Protein AF-A0A7I8EZ65-F1 (afdb_monomer_lite)

Sequence (137 aa):
MTDTHSVQPHHRARLLFDAGALHYDFGPTHPLNPNRIRALMDLLQCSNLWNPDDPHTALALTAAATEEQLTLIHSPAYVAAVRELSQPLADGVNMQARQQQRSELASRYGFGDSGTPPATGTGMLRTWVSRCISIVN

Radius of gyration: 20.53 Å; chains: 1; bounding box: 36×38×78 Å

Foldseek 3Di:
DDPPPPPDPDPQEADEDDPLLQQAPPDDPAPSHSVVVVVVVVVCVVVVQDDCPDPSHYDDDDWFDDLVRVVVPDPNLLLVLLVLLLDDQDDDDCSVVSVVVNVVSCVVNVEVDPNHDRSDDNRNRVCCNTPVPPPDD

pLDDT: mean 75.78, std 18.84, range [26.53, 97.75]

Secondary structure (DSSP, 8-state):
--------------EE--GGGGG----TT-S--THHHHHHHHHHHHTTS--TT-TTTEEPPPPPPPHHHHTTTS-HHHHHHHHHHHS----STTHHHHHHHHHHHHHHHT-SSTTS----STTTTTTHHHHS-----

Structure (mmCIF, N/CA/C/O backbone):
data_AF-A0A7I8EZ65-F1
#
_entry.id   AF-A0A7I8EZ65-F1
#
loop_
_atom_site.group_PDB
_atom_site.id
_atom_site.type_symbol
_atom_site.label_atom_id
_atom_site.label_alt_id
_atom_site.label_comp_id
_atom_site.label_asym_id
_atom_site.label_entity_id
_atom_site.label_seq_id
_atom_site.pdbx_PDB_ins_code
_atom_site.Cartn_x
_atom_site.Cartn_y
_atom_site.Cartn_z
_atom_site.occupancy
_atom_site.B_iso_or_equiv
_atom_site.auth_seq_id
_atom_site.auth_comp_id
_atom_site.auth_asym_id
_atom_site.auth_atom_id
_atom_site.pdbx_PDB_model_num
ATOM 1 N N . MET A 1 1 ? 17.735 22.946 -47.215 1.00 40.66 1 MET A N 1
ATOM 2 C CA . MET A 1 1 ? 16.613 22.130 -46.709 1.00 40.66 1 MET A CA 1
ATOM 3 C C . MET A 1 1 ? 17.172 21.248 -45.610 1.00 40.66 1 MET A C 1
ATOM 5 O O . MET A 1 1 ? 17.732 20.204 -45.901 1.00 40.66 1 MET A O 1
ATOM 9 N N . THR A 1 2 ? 17.149 21.731 -44.373 1.00 44.50 2 THR A N 1
ATOM 10 C CA . THR A 1 2 ? 17.538 20.955 -43.190 1.00 44.50 2 THR A CA 1
ATOM 11 C C . THR A 1 2 ? 16.357 21.028 -42.243 1.00 44.50 2 THR A C 1
ATOM 13 O O . THR A 1 2 ? 16.172 22.040 -41.569 1.00 44.50 2 THR A O 1
ATOM 16 N N . ASP A 1 3 ? 15.518 19.996 -42.281 1.00 45.81 3 ASP A N 1
ATOM 17 C CA . ASP A 1 3 ? 14.478 19.788 -41.282 1.00 45.81 3 ASP A CA 1
ATOM 18 C C . ASP A 1 3 ? 15.161 19.433 -39.965 1.00 45.81 3 ASP A C 1
ATOM 20 O O . ASP A 1 3 ? 15.599 18.306 -39.730 1.00 45.81 3 ASP A O 1
ATOM 24 N N . THR A 1 4 ? 15.295 20.435 -39.105 1.00 51.34 4 THR A N 1
ATOM 25 C CA . THR A 1 4 ? 15.657 20.244 -37.708 1.00 51.34 4 THR A CA 1
ATOM 26 C C . THR A 1 4 ? 14.429 19.671 -37.014 1.00 51.34 4 THR A C 1
ATOM 28 O O . THR A 1 4 ? 13.574 20.412 -36.531 1.00 51.34 4 THR A O 1
ATOM 31 N N . HIS A 1 5 ? 14.309 18.342 -36.999 1.00 55.47 5 HIS A N 1
ATOM 32 C CA . HIS A 1 5 ? 13.315 17.652 -36.184 1.00 55.47 5 HIS A CA 1
ATOM 33 C C . HIS A 1 5 ? 13.562 18.037 -34.719 1.00 55.47 5 HIS A C 1
ATOM 35 O O . HIS A 1 5 ? 14.502 17.570 -34.077 1.00 55.47 5 HIS A O 1
ATOM 41 N N . SER A 1 6 ? 12.740 18.952 -34.206 1.00 56.78 6 SER A N 1
ATOM 42 C CA . SER A 1 6 ? 12.705 19.308 -32.794 1.00 56.78 6 SER A CA 1
ATOM 43 C C . SER A 1 6 ? 12.310 18.053 -32.020 1.00 56.78 6 SER A C 1
ATOM 45 O O . SER A 1 6 ? 11.162 17.607 -32.080 1.00 56.78 6 SER A O 1
ATOM 47 N N . VAL A 1 7 ? 13.287 17.429 -31.361 1.00 60.31 7 VAL A N 1
ATOM 48 C CA . VAL A 1 7 ? 13.056 16.310 -30.452 1.00 60.31 7 VAL A CA 1
ATOM 49 C C . VAL A 1 7 ? 12.228 16.856 -29.293 1.00 60.31 7 VAL A C 1
ATOM 51 O O . VAL A 1 7 ? 12.738 17.557 -28.421 1.00 60.31 7 VAL A O 1
ATOM 54 N N . GLN A 1 8 ? 10.922 16.597 -29.340 1.00 56.88 8 GLN A N 1
ATOM 55 C CA . GLN A 1 8 ? 9.997 16.914 -28.258 1.00 56.88 8 GLN A CA 1
ATOM 56 C C . GLN A 1 8 ? 10.503 16.256 -26.967 1.00 56.88 8 GLN A C 1
ATOM 58 O O . GLN A 1 8 ? 11.028 15.138 -27.033 1.00 56.88 8 GLN A O 1
ATOM 63 N N . PRO A 1 9 ? 10.370 16.909 -25.799 1.00 52.75 9 PRO A N 1
ATOM 64 C CA . PRO A 1 9 ? 10.851 16.347 -24.549 1.00 52.75 9 PRO A CA 1
ATOM 65 C C . PRO A 1 9 ? 10.199 14.983 -24.326 1.00 52.75 9 PRO A C 1
ATOM 67 O O . PRO A 1 9 ? 8.984 14.870 -24.178 1.00 52.75 9 PRO A O 1
ATOM 70 N N . HIS A 1 10 ? 11.020 13.935 -24.315 1.00 64.31 10 HIS A N 1
ATOM 71 C CA . HIS A 1 10 ? 10.592 12.599 -23.931 1.00 64.31 10 HIS A CA 1
ATOM 72 C C . HIS A 1 10 ? 10.044 12.699 -22.508 1.00 64.31 10 HIS A C 1
ATOM 74 O O . HIS A 1 10 ? 10.790 13.052 -21.589 1.00 64.31 10 HIS A O 1
ATOM 80 N N . HIS A 1 11 ? 8.748 12.452 -22.313 1.00 62.66 11 HIS A N 1
ATOM 81 C CA . HIS A 1 11 ? 8.181 12.418 -20.971 1.00 62.66 11 HIS A CA 1
ATOM 82 C C . HIS A 1 11 ? 8.958 11.387 -20.145 1.00 62.66 11 HIS A C 1
ATOM 84 O O . HIS A 1 11 ? 8.963 10.198 -20.458 1.00 62.66 11 HIS A O 1
ATOM 90 N N . ARG A 1 12 ? 9.670 11.860 -19.117 1.00 79.75 12 ARG A N 1
ATOM 91 C CA . ARG A 1 12 ? 10.443 11.005 -18.214 1.00 79.75 12 ARG A CA 1
ATOM 92 C C . ARG A 1 12 ? 9.521 10.507 -17.111 1.00 79.75 12 ARG A C 1
ATOM 94 O O . ARG A 1 12 ? 9.140 11.279 -16.234 1.00 79.75 12 ARG A O 1
ATOM 101 N N . ALA A 1 13 ? 9.169 9.228 -17.168 1.00 88.38 13 ALA A N 1
ATOM 102 C CA . ALA A 1 13 ? 8.476 8.538 -16.090 1.00 88.38 13 ALA A CA 1
ATOM 103 C C . ALA A 1 13 ? 9.499 7.871 -15.163 1.00 88.38 13 ALA A C 1
ATOM 105 O O . ALA A 1 13 ? 10.473 7.286 -15.629 1.00 88.38 13 ALA A O 1
ATOM 106 N N . ARG A 1 14 ? 9.269 7.962 -13.852 1.00 92.12 14 ARG A N 1
ATOM 107 C CA . ARG A 1 14 ? 10.030 7.238 -12.828 1.00 92.12 14 ARG A CA 1
ATOM 108 C C . ARG A 1 14 ? 9.067 6.599 -11.845 1.00 92.12 14 ARG A C 1
ATOM 110 O O . ARG A 1 14 ? 8.010 7.166 -11.571 1.00 92.12 14 ARG A O 1
ATOM 117 N N . LEU A 1 15 ? 9.445 5.447 -11.310 1.00 92.56 15 LEU A N 1
ATOM 118 C CA . LEU A 1 15 ? 8.616 4.666 -10.405 1.00 92.56 15 LEU A CA 1
ATOM 119 C C . LEU A 1 15 ? 9.163 4.716 -8.977 1.00 92.56 15 LEU A C 1
ATOM 121 O O . LEU A 1 15 ? 10.312 4.355 -8.731 1.00 92.56 15 LEU A O 1
ATOM 125 N N . LEU A 1 16 ? 8.311 5.124 -8.037 1.00 90.88 16 LEU A N 1
ATOM 126 C CA . LEU A 1 16 ? 8.515 4.894 -6.610 1.00 90.88 16 LEU A CA 1
ATOM 127 C C . LEU A 1 16 ? 7.931 3.520 -6.273 1.00 90.88 16 LEU A C 1
ATOM 129 O O . LEU A 1 16 ? 6.717 3.333 -6.350 1.00 90.88 16 LEU A O 1
ATOM 133 N N . PHE A 1 17 ? 8.782 2.559 -5.922 1.00 89.31 17 PHE A N 1
ATOM 134 C CA . PHE A 1 17 ? 8.336 1.217 -5.568 1.00 89.31 17 PHE A CA 1
ATOM 135 C C . PHE A 1 17 ? 9.009 0.717 -4.298 1.00 89.31 17 PHE A C 1
ATOM 137 O O . PHE A 1 17 ? 10.229 0.742 -4.163 1.00 89.31 17 PHE A O 1
ATOM 144 N N . ASP A 1 18 ? 8.182 0.214 -3.387 1.00 85.44 18 ASP A N 1
ATOM 145 C CA . ASP A 1 18 ? 8.603 -0.408 -2.147 1.00 85.44 18 ASP A CA 1
ATOM 146 C C . ASP A 1 18 ? 8.260 -1.903 -2.165 1.00 85.44 18 ASP A C 1
ATOM 148 O O . ASP A 1 18 ? 7.087 -2.285 -2.198 1.00 85.44 18 ASP A O 1
ATOM 152 N N . ALA A 1 19 ? 9.280 -2.763 -2.077 1.00 87.50 19 ALA A N 1
ATOM 153 C CA . ALA A 1 19 ? 9.110 -4.216 -2.030 1.00 87.50 19 ALA A CA 1
ATOM 154 C C . ALA A 1 19 ? 8.276 -4.695 -0.821 1.00 87.50 19 ALA A C 1
ATOM 156 O O . ALA A 1 19 ? 7.710 -5.791 -0.845 1.00 87.50 19 ALA A O 1
ATOM 157 N N . GLY A 1 20 ? 8.129 -3.872 0.222 1.00 82.88 20 GLY A N 1
ATOM 158 C CA . GLY A 1 20 ? 7.209 -4.106 1.334 1.00 82.88 20 GLY A CA 1
ATOM 159 C C . GLY A 1 20 ? 5.756 -4.290 0.884 1.00 82.88 20 GLY A C 1
ATOM 160 O O . GLY A 1 20 ? 5.037 -5.081 1.490 1.00 82.88 20 GLY A O 1
ATOM 161 N N . ALA A 1 21 ? 5.343 -3.663 -0.225 1.00 81.00 21 ALA A N 1
ATOM 162 C CA . ALA A 1 21 ? 3.998 -3.817 -0.782 1.00 81.00 21 ALA A CA 1
ATOM 163 C C . ALA A 1 21 ? 3.678 -5.260 -1.220 1.00 81.00 21 ALA A C 1
ATOM 165 O O . ALA A 1 21 ? 2.512 -5.647 -1.268 1.00 81.00 21 ALA A O 1
ATOM 166 N N . LEU A 1 22 ? 4.698 -6.080 -1.498 1.00 85.69 22 LEU A N 1
ATOM 167 C CA . LEU A 1 22 ? 4.525 -7.488 -1.869 1.00 85.69 22 LEU A CA 1
ATOM 168 C C . LEU A 1 22 ? 4.158 -8.389 -0.679 1.00 85.69 22 LEU A C 1
ATOM 170 O O . LEU A 1 22 ? 3.784 -9.540 -0.888 1.00 85.69 22 LEU A O 1
ATOM 174 N N . HIS A 1 23 ? 4.258 -7.874 0.549 1.00 82.88 23 HIS A N 1
ATOM 175 C CA . HIS A 1 23 ? 4.016 -8.618 1.786 1.00 82.88 23 HIS A CA 1
ATOM 176 C C . HIS A 1 23 ? 2.637 -8.340 2.402 1.00 82.88 23 HIS A C 1
ATOM 178 O O . HIS A 1 23 ? 2.343 -8.848 3.485 1.00 82.88 23 HIS A O 1
ATOM 184 N N . TYR A 1 24 ? 1.795 -7.526 1.754 1.00 75.94 24 TYR A N 1
ATOM 185 C CA . TYR A 1 24 ? 0.437 -7.287 2.236 1.00 75.94 24 TYR A CA 1
ATOM 186 C C . TYR A 1 24 ? -0.407 -8.558 2.143 1.00 75.94 24 TYR A C 1
ATOM 188 O O . TYR A 1 24 ? -0.601 -9.101 1.064 1.00 75.94 24 TYR A O 1
ATOM 196 N N . ASP A 1 25 ? -0.965 -9.006 3.260 1.00 77.38 25 ASP A N 1
ATOM 197 C CA . ASP A 1 25 ? -1.900 -10.127 3.269 1.00 77.38 25 ASP A CA 1
ATOM 198 C C . ASP A 1 25 ? -3.312 -9.618 3.564 1.00 77.38 25 ASP A C 1
ATOM 200 O O . ASP A 1 25 ? -3.601 -9.178 4.675 1.00 77.38 25 ASP A O 1
ATOM 204 N N . PHE A 1 26 ? -4.171 -9.646 2.544 1.00 76.62 26 PHE A N 1
ATOM 205 C CA . PHE A 1 26 ? -5.596 -9.320 2.660 1.00 76.62 26 PHE A CA 1
ATOM 206 C C . PHE A 1 26 ? -6.472 -10.578 2.781 1.00 76.62 26 PHE A C 1
ATOM 208 O O . PHE A 1 26 ? -7.699 -10.483 2.791 1.00 76.62 26 PHE A O 1
ATOM 215 N N . GLY A 1 27 ? -5.859 -11.760 2.850 1.00 78.75 27 GLY A N 1
ATOM 216 C CA . GLY A 1 27 ? -6.528 -13.048 2.818 1.00 78.75 27 GLY A CA 1
ATOM 217 C C . GLY A 1 27 ? -6.542 -13.693 1.423 1.00 78.75 27 GLY A C 1
ATOM 218 O O . GLY A 1 27 ? -6.419 -13.018 0.394 1.00 78.75 27 GLY A O 1
ATOM 219 N N . PRO A 1 28 ? -6.724 -15.024 1.366 1.00 79.81 28 PRO A N 1
ATOM 220 C CA . PRO A 1 28 ? -6.494 -15.834 0.165 1.00 79.81 28 PRO A CA 1
ATOM 221 C C . PRO A 1 28 ? -7.454 -15.533 -0.992 1.00 79.81 28 PRO A C 1
ATOM 223 O O . PRO A 1 28 ? -7.113 -15.759 -2.151 1.00 79.81 28 PRO A O 1
ATOM 226 N N . THR A 1 29 ? -8.651 -15.027 -0.694 1.00 82.44 29 THR A N 1
ATOM 227 C CA . THR A 1 29 ? -9.707 -14.751 -1.680 1.00 82.44 29 THR A CA 1
ATOM 228 C C . THR A 1 29 ? -9.888 -13.261 -1.963 1.00 82.44 29 THR A C 1
ATOM 230 O O . THR A 1 29 ? -10.798 -12.889 -2.702 1.00 82.44 29 THR A O 1
ATOM 233 N N . HIS A 1 30 ? -9.057 -12.391 -1.379 1.00 81.88 30 HIS A N 1
ATOM 234 C CA . HIS A 1 30 ? -9.227 -10.952 -1.530 1.00 81.88 30 HIS A CA 1
ATOM 235 C C . HIS A 1 30 ? -8.742 -10.475 -2.914 1.00 81.88 30 HIS A C 1
ATOM 237 O O . HIS A 1 30 ? -7.635 -10.824 -3.336 1.00 81.88 30 HIS A O 1
ATOM 243 N N . PRO A 1 31 ? -9.512 -9.636 -3.637 1.00 84.06 31 PRO A N 1
ATOM 244 C CA . PRO A 1 31 ? -9.160 -9.212 -4.998 1.00 84.06 31 PRO A CA 1
ATOM 245 C C . PRO A 1 31 ? -7.866 -8.380 -5.074 1.00 84.06 31 PRO A C 1
ATOM 247 O O . PRO A 1 31 ? -7.197 -8.360 -6.115 1.00 84.06 31 PRO A O 1
ATOM 250 N N . LEU A 1 32 ? -7.477 -7.720 -3.976 1.00 82.38 32 LEU A N 1
ATOM 251 C CA . LEU A 1 32 ? -6.218 -6.968 -3.848 1.00 82.38 32 LEU A CA 1
ATOM 252 C C . LEU A 1 32 ? -5.013 -7.867 -3.512 1.00 82.38 32 LEU A C 1
ATOM 254 O O . LEU A 1 32 ? -4.224 -7.560 -2.627 1.00 82.38 32 LEU A O 1
ATOM 258 N N . ASN A 1 33 ? -4.864 -8.987 -4.217 1.00 84.88 33 ASN A N 1
ATOM 259 C CA . ASN A 1 33 ? -3.739 -9.902 -4.027 1.00 84.88 33 ASN A CA 1
ATOM 260 C C . ASN A 1 33 ? -2.408 -9.267 -4.513 1.00 84.88 33 ASN A C 1
ATOM 262 O O . ASN A 1 33 ? -2.345 -8.866 -5.682 1.00 84.88 33 ASN A O 1
ATOM 266 N N . PRO A 1 34 ? -1.330 -9.217 -3.697 1.00 86.56 34 PRO A N 1
ATOM 267 C CA . PRO A 1 34 ? -0.043 -8.611 -4.074 1.00 86.56 34 PRO A CA 1
ATOM 268 C C . PRO A 1 34 ? 0.654 -9.246 -5.276 1.00 86.56 34 PRO A C 1
ATOM 270 O O . PRO A 1 34 ? 1.518 -8.612 -5.883 1.00 86.56 34 PRO A O 1
ATOM 273 N N . ASN A 1 35 ? 0.273 -10.465 -5.669 1.00 90.12 35 ASN A N 1
ATOM 274 C CA . ASN A 1 35 ? 0.795 -11.108 -6.875 1.00 90.12 35 ASN A CA 1
ATOM 275 C C . ASN A 1 35 ? 0.576 -10.248 -8.129 1.00 90.12 35 ASN A C 1
ATOM 277 O O . ASN A 1 35 ? 1.388 -10.308 -9.048 1.00 90.12 35 ASN A O 1
ATOM 281 N N . ARG A 1 36 ? -0.453 -9.383 -8.151 1.00 90.38 36 ARG A N 1
ATOM 282 C CA . ARG A 1 36 ? -0.633 -8.409 -9.243 1.00 90.38 36 ARG A CA 1
ATOM 283 C C . ARG A 1 36 ? 0.516 -7.402 -9.328 1.00 90.38 36 ARG A C 1
ATOM 285 O O . ARG A 1 36 ? 0.917 -7.030 -10.423 1.00 90.38 36 ARG A O 1
ATOM 292 N N . ILE A 1 37 ? 1.036 -6.961 -8.180 1.00 91.94 37 ILE A N 1
ATOM 293 C CA . ILE A 1 37 ? 2.130 -5.988 -8.104 1.00 91.94 37 ILE A CA 1
ATOM 294 C C . ILE A 1 37 ? 3.432 -6.679 -8.497 1.00 91.94 37 ILE A C 1
ATOM 296 O O . ILE A 1 37 ? 4.192 -6.122 -9.278 1.00 91.94 37 ILE A O 1
ATOM 300 N N . ARG A 1 38 ? 3.649 -7.918 -8.033 1.00 93.69 38 ARG A N 1
ATOM 301 C CA . ARG A 1 38 ? 4.778 -8.754 -8.469 1.00 93.69 38 ARG A CA 1
ATOM 302 C C . ARG A 1 38 ? 4.823 -8.866 -9.993 1.00 93.69 38 ARG A C 1
ATOM 304 O O . ARG A 1 38 ? 5.807 -8.463 -10.593 1.00 93.69 38 ARG A O 1
ATOM 311 N N . ALA A 1 39 ? 3.726 -9.316 -10.603 1.00 95.69 39 ALA A N 1
ATOM 312 C CA . ALA A 1 39 ? 3.644 -9.493 -12.049 1.00 95.69 39 ALA A CA 1
ATOM 313 C C . ALA A 1 39 ? 3.876 -8.182 -12.821 1.00 95.69 39 ALA A C 1
ATOM 315 O O . ALA A 1 39 ? 4.513 -8.195 -13.871 1.00 95.69 39 ALA A O 1
ATOM 316 N N . LEU A 1 40 ? 3.390 -7.048 -12.299 1.00 95.69 40 LEU A N 1
ATOM 317 C CA . LEU A 1 40 ? 3.665 -5.729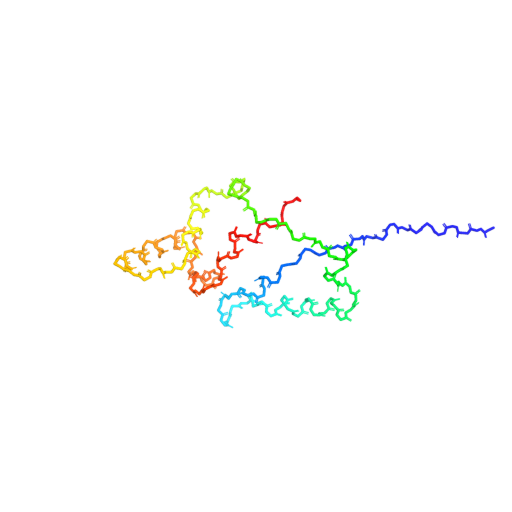 -12.872 1.00 95.69 40 LEU A CA 1
ATOM 318 C C . LEU A 1 40 ? 5.164 -5.399 -12.839 1.00 95.69 40 LEU A C 1
ATOM 320 O O . LEU A 1 40 ? 5.709 -4.982 -13.857 1.00 95.69 40 LEU A O 1
ATOM 324 N N . MET A 1 41 ? 5.825 -5.578 -11.694 1.00 95.94 41 MET A N 1
ATOM 325 C CA . MET A 1 41 ? 7.253 -5.271 -11.559 1.00 95.94 41 MET A CA 1
ATOM 32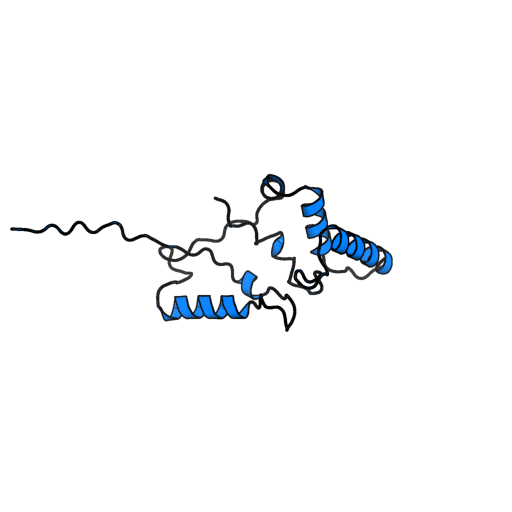6 C C . MET A 1 41 ? 8.103 -6.190 -12.439 1.00 95.94 41 MET A C 1
ATOM 328 O O . MET A 1 41 ? 8.963 -5.692 -13.164 1.00 95.94 41 MET A O 1
ATOM 332 N N . ASP A 1 42 ? 7.793 -7.489 -12.466 1.00 96.19 42 ASP A N 1
ATOM 333 C CA . ASP A 1 42 ? 8.464 -8.465 -13.330 1.00 96.19 42 ASP A CA 1
ATOM 334 C C . ASP A 1 42 ? 8.332 -8.064 -14.811 1.00 96.19 42 ASP A C 1
ATOM 336 O O . ASP A 1 42 ? 9.319 -8.026 -15.544 1.00 96.19 42 ASP A O 1
ATOM 340 N N . LEU A 1 43 ? 7.126 -7.679 -15.252 1.00 97.75 43 LEU A N 1
ATOM 341 C CA . LEU A 1 43 ? 6.884 -7.219 -16.621 1.00 97.75 43 LEU A CA 1
ATOM 342 C C . LEU A 1 43 ? 7.708 -5.970 -16.968 1.00 97.75 43 LEU A C 1
ATOM 344 O O . LEU A 1 43 ? 8.285 -5.902 -18.056 1.00 97.75 43 LEU A O 1
ATOM 348 N N . LEU A 1 44 ? 7.766 -4.985 -16.067 1.00 96.38 44 LEU A N 1
ATOM 349 C CA . LEU A 1 44 ? 8.528 -3.752 -16.283 1.00 96.38 44 LEU A CA 1
ATOM 350 C C . LEU A 1 44 ? 10.034 -4.026 -16.390 1.00 96.38 44 LEU A C 1
ATOM 352 O O . LEU A 1 44 ? 10.688 -3.451 -17.263 1.00 96.38 44 LEU A O 1
ATOM 356 N N . GLN A 1 45 ? 10.566 -4.928 -15.561 1.00 95.25 45 GLN A N 1
ATOM 357 C CA . GLN A 1 45 ? 11.969 -5.348 -15.619 1.00 95.25 45 GLN A CA 1
ATOM 358 C C . GLN A 1 45 ? 12.272 -6.107 -16.912 1.00 95.25 45 GLN A C 1
ATOM 360 O O . GLN A 1 45 ? 13.197 -5.740 -17.633 1.00 95.25 45 GLN A O 1
ATOM 365 N N . CYS A 1 46 ? 11.465 -7.114 -17.264 1.00 97.25 46 CYS A N 1
ATOM 366 C CA . CYS A 1 46 ? 11.648 -7.889 -18.495 1.00 97.25 46 CYS A CA 1
ATOM 367 C C . CYS A 1 46 ? 11.521 -7.039 -19.768 1.00 97.25 46 CYS A C 1
ATOM 369 O O . CYS A 1 46 ? 12.105 -7.377 -20.795 1.00 97.25 46 CYS A O 1
ATOM 371 N N . SER A 1 47 ? 10.774 -5.936 -19.702 1.00 96.88 47 SER A N 1
ATOM 372 C CA . SER A 1 47 ? 10.612 -4.993 -20.813 1.00 96.88 47 SER A CA 1
ATOM 373 C C . SER A 1 47 ? 11.694 -3.906 -20.852 1.00 96.88 47 SER A C 1
ATOM 375 O O . SER A 1 47 ? 11.624 -3.026 -21.706 1.00 96.88 47 SER A O 1
ATOM 377 N N . ASN A 1 48 ? 12.674 -3.931 -19.938 1.00 93.38 48 ASN A N 1
ATOM 378 C CA . ASN A 1 48 ? 13.688 -2.883 -19.755 1.00 93.38 48 ASN A CA 1
ATOM 379 C C . ASN A 1 48 ? 13.094 -1.477 -19.534 1.00 93.38 48 ASN A C 1
ATOM 381 O O . ASN A 1 48 ? 13.700 -0.473 -19.904 1.00 93.38 48 ASN A O 1
ATOM 385 N N . LEU A 1 49 ? 11.898 -1.397 -18.944 1.00 93.31 49 LEU A N 1
ATOM 386 C CA . LEU A 1 49 ? 11.217 -0.134 -18.634 1.00 93.31 49 LEU A CA 1
ATOM 387 C C . LEU A 1 49 ? 11.493 0.346 -17.207 1.00 93.31 49 LEU A C 1
ATOM 389 O O . LEU A 1 49 ? 11.232 1.505 -16.888 1.00 93.31 49 LEU A O 1
ATOM 393 N N . TRP A 1 50 ? 11.999 -0.536 -16.347 1.00 94.44 50 TRP A N 1
ATOM 394 C CA . TRP A 1 50 ? 12.334 -0.212 -14.968 1.00 94.44 50 TRP A CA 1
ATOM 395 C C . TRP A 1 50 ? 13.529 -1.025 -14.477 1.00 94.44 50 TRP A C 1
ATOM 397 O O . TRP A 1 50 ? 13.596 -2.237 -14.683 1.00 94.44 50 TRP A O 1
ATOM 407 N N . ASN A 1 51 ? 14.444 -0.351 -13.785 1.00 92.62 51 ASN A N 1
ATOM 408 C CA . ASN A 1 51 ? 15.542 -0.960 -13.052 1.00 92.62 51 ASN A CA 1
ATOM 409 C C . ASN A 1 51 ? 15.691 -0.229 -11.703 1.00 92.62 51 ASN A C 1
ATOM 411 O O . ASN A 1 51 ? 15.836 0.995 -11.709 1.00 92.62 51 ASN A O 1
ATOM 415 N N . PRO A 1 52 ? 15.659 -0.934 -10.555 1.00 90.31 52 PRO A N 1
ATOM 416 C CA . PRO A 1 52 ? 15.794 -0.302 -9.240 1.00 90.31 52 PRO A CA 1
ATOM 417 C C . PRO A 1 52 ? 17.117 0.454 -9.051 1.00 90.31 52 PRO A C 1
ATOM 419 O O . PRO A 1 52 ? 17.149 1.419 -8.290 1.00 90.31 52 PRO A O 1
ATOM 422 N N . ASP A 1 53 ? 18.177 0.054 -9.757 1.00 91.75 53 ASP A N 1
ATOM 423 C CA . ASP A 1 53 ? 19.503 0.673 -9.673 1.00 91.75 53 ASP A CA 1
ATOM 424 C C . ASP A 1 53 ? 19.689 1.831 -10.676 1.00 91.75 53 ASP A C 1
ATOM 426 O O . ASP A 1 53 ? 20.737 2.478 -10.693 1.00 91.75 53 ASP A O 1
ATOM 430 N N . ASP A 1 54 ? 18.682 2.115 -11.515 1.00 92.38 54 ASP A N 1
ATOM 431 C CA . ASP A 1 54 ? 18.724 3.191 -12.507 1.00 92.38 54 ASP A CA 1
ATOM 432 C C . ASP A 1 54 ? 17.894 4.417 -12.062 1.00 92.38 54 ASP A C 1
ATOM 434 O O . ASP A 1 54 ? 16.657 4.391 -12.114 1.00 92.38 54 ASP A O 1
ATOM 438 N N . PRO A 1 55 ? 18.533 5.551 -11.711 1.00 90.69 55 PRO A N 1
ATOM 439 C CA . PRO A 1 55 ? 17.833 6.769 -11.291 1.00 90.69 55 PRO A CA 1
ATOM 440 C C . PRO A 1 55 ? 17.007 7.433 -12.410 1.00 90.69 55 PRO A C 1
ATOM 442 O O . PRO A 1 55 ? 16.231 8.359 -12.142 1.00 90.69 55 PRO A O 1
ATOM 445 N N . HIS A 1 56 ? 17.163 7.002 -13.667 1.00 90.69 56 HIS A N 1
ATOM 446 C CA . HIS A 1 56 ? 16.327 7.456 -14.776 1.00 90.69 56 HIS A CA 1
ATOM 447 C C . HIS A 1 56 ? 14.959 6.779 -14.819 1.00 90.69 56 HIS A C 1
ATOM 449 O O . HIS A 1 56 ? 14.044 7.361 -15.403 1.00 90.69 56 HIS A O 1
ATOM 455 N N . THR A 1 57 ? 14.799 5.613 -14.184 1.00 92.38 57 THR A N 1
ATOM 456 C CA . THR A 1 57 ? 13.538 4.855 -14.164 1.00 92.38 57 THR A CA 1
ATOM 457 C C . THR A 1 57 ? 12.991 4.623 -12.752 1.00 92.38 57 THR A C 1
ATOM 459 O O . THR A 1 57 ? 11.783 4.438 -12.600 1.00 92.38 57 THR A O 1
ATOM 462 N N . ALA A 1 58 ? 13.817 4.725 -11.706 1.00 92.25 58 ALA A N 1
ATOM 463 C CA . ALA A 1 58 ? 13.419 4.559 -10.308 1.00 92.25 58 ALA A CA 1
ATOM 464 C C . ALA A 1 58 ? 13.525 5.858 -9.485 1.00 92.25 58 ALA A C 1
ATOM 466 O O . ALA A 1 58 ? 14.378 6.716 -9.721 1.00 92.25 58 ALA A O 1
ATOM 467 N N . LEU A 1 59 ? 12.642 6.000 -8.493 1.00 91.50 59 LEU A N 1
ATOM 468 C CA . LEU A 1 59 ? 12.741 6.996 -7.424 1.00 91.50 59 LEU A CA 1
ATOM 469 C C . LEU A 1 59 ? 13.214 6.326 -6.136 1.00 91.50 59 LEU A C 1
ATOM 471 O O . LEU A 1 59 ? 12.749 5.241 -5.786 1.00 91.50 59 LEU A O 1
ATOM 475 N N . ALA A 1 60 ? 14.100 7.006 -5.409 1.00 87.94 60 ALA A N 1
ATOM 476 C CA . ALA A 1 60 ? 14.502 6.576 -4.078 1.00 87.94 60 ALA A CA 1
ATOM 477 C C . ALA A 1 60 ? 13.307 6.629 -3.115 1.00 87.94 60 ALA A C 1
ATOM 479 O O . ALA A 1 60 ? 12.510 7.569 -3.150 1.00 87.94 60 ALA A O 1
ATOM 480 N N . LEU A 1 61 ? 13.210 5.629 -2.237 1.00 82.62 61 LEU A N 1
ATOM 481 C CA . LEU A 1 61 ? 12.201 5.609 -1.184 1.00 82.62 61 LEU A CA 1
ATOM 482 C C . LEU A 1 61 ? 12.419 6.772 -0.214 1.00 82.62 61 LEU A C 1
ATOM 484 O O . LEU A 1 61 ? 13.534 7.008 0.255 1.00 82.62 61 LEU A O 1
ATOM 488 N N . THR A 1 62 ? 11.338 7.474 0.105 1.00 76.50 62 THR A N 1
ATOM 489 C CA . THR A 1 62 ? 11.312 8.484 1.161 1.00 76.50 62 THR A CA 1
ATOM 490 C C . THR A 1 62 ? 10.955 7.846 2.501 1.00 76.50 62 THR A C 1
ATOM 492 O O . THR A 1 62 ? 10.555 6.680 2.584 1.00 76.50 62 THR A O 1
ATOM 495 N N . ALA A 1 63 ? 11.141 8.607 3.580 1.00 75.75 63 ALA A N 1
ATOM 496 C CA . ALA A 1 63 ? 10.672 8.186 4.889 1.00 75.75 63 ALA A CA 1
ATOM 497 C C . ALA A 1 63 ? 9.149 7.971 4.882 1.00 75.75 63 ALA A C 1
ATOM 499 O O . ALA A 1 63 ? 8.415 8.553 4.082 1.00 75.75 63 ALA A O 1
ATOM 500 N N . ALA A 1 64 ? 8.695 7.143 5.820 1.00 75.25 64 ALA A N 1
ATOM 501 C CA . ALA A 1 64 ? 7.290 7.045 6.181 1.00 75.25 64 ALA A CA 1
ATOM 502 C C . ALA A 1 64 ? 6.689 8.432 6.426 1.00 75.25 64 ALA A C 1
ATOM 504 O O . ALA A 1 64 ? 7.369 9.287 7.001 1.00 75.25 64 ALA A O 1
ATOM 505 N N . ALA A 1 65 ? 5.420 8.636 6.068 1.00 78.88 65 ALA A N 1
ATOM 506 C CA . ALA A 1 65 ? 4.767 9.876 6.456 1.00 78.88 65 ALA A CA 1
ATOM 507 C C . ALA A 1 65 ? 4.644 9.991 7.971 1.00 78.88 65 ALA A C 1
ATOM 509 O O . ALA A 1 65 ? 4.418 9.005 8.680 1.00 78.88 65 ALA A O 1
ATOM 510 N N . THR A 1 66 ? 4.760 11.220 8.452 1.00 83.12 66 THR A N 1
ATOM 511 C CA . THR A 1 66 ? 4.582 11.541 9.860 1.00 83.12 66 THR A CA 1
ATOM 512 C C . THR A 1 66 ? 3.101 11.620 10.229 1.00 83.12 66 THR A C 1
ATOM 514 O O . THR A 1 66 ? 2.215 11.693 9.370 1.00 83.12 66 THR A O 1
ATOM 517 N N . GLU A 1 67 ? 2.811 11.618 11.530 1.00 82.06 67 GLU A N 1
ATOM 518 C CA . GLU A 1 67 ? 1.443 11.783 12.030 1.00 82.06 67 GLU A CA 1
ATOM 519 C C . GLU A 1 67 ? 0.872 13.159 11.646 1.00 82.06 67 GLU A C 1
ATOM 521 O O . GLU A 1 67 ? -0.299 13.274 11.286 1.00 82.06 67 GLU A O 1
ATOM 526 N N . GLU A 1 68 ? 1.715 14.191 11.617 1.00 87.25 68 GLU A N 1
ATOM 527 C CA . GLU A 1 68 ? 1.348 15.537 11.172 1.00 87.25 68 GLU A CA 1
ATOM 528 C C . GLU A 1 68 ? 0.934 15.536 9.696 1.00 87.25 68 GLU A C 1
ATOM 530 O O . GLU A 1 68 ? -0.078 16.132 9.338 1.00 87.25 68 GLU A O 1
ATOM 535 N N . GLN A 1 69 ? 1.665 14.820 8.835 1.00 86.75 69 GLN A N 1
ATOM 536 C CA . GLN A 1 69 ? 1.316 14.694 7.415 1.00 86.75 69 GLN A CA 1
ATOM 537 C C . GLN A 1 69 ? 0.015 13.908 7.217 1.00 86.75 69 GLN A C 1
ATOM 539 O O . GLN A 1 69 ? -0.831 14.289 6.410 1.00 86.75 69 GLN A O 1
ATOM 544 N N . LEU A 1 70 ? -0.169 12.833 7.983 1.00 84.38 70 LEU A N 1
ATOM 545 C CA . LEU A 1 70 ? -1.388 12.028 7.974 1.00 84.38 70 LEU A CA 1
ATOM 546 C C . LEU A 1 70 ? -2.629 12.826 8.384 1.00 84.38 70 LEU A C 1
ATOM 548 O O . LEU A 1 70 ? -3.705 12.677 7.797 1.00 84.38 70 LEU A O 1
ATOM 552 N N . THR A 1 71 ? -2.475 13.685 9.387 1.00 89.81 71 THR A N 1
ATOM 553 C CA . THR A 1 71 ? -3.575 14.461 9.968 1.00 89.81 71 THR A CA 1
ATOM 554 C C . THR A 1 71 ? -3.968 15.694 9.156 1.00 89.81 71 THR A C 1
ATOM 556 O O . THR A 1 71 ? -4.972 16.328 9.471 1.00 89.81 71 THR A O 1
ATOM 559 N N . LEU A 1 72 ? -3.266 15.987 8.053 1.00 91.19 72 LEU A N 1
ATOM 560 C CA . LEU A 1 72 ? -3.713 16.981 7.069 1.00 91.19 72 LEU A CA 1
ATOM 561 C C . LEU A 1 72 ? -5.057 16.605 6.429 1.00 91.19 72 LEU A C 1
ATOM 563 O O . LEU A 1 72 ? -5.826 17.488 6.058 1.00 91.19 72 LEU A O 1
ATOM 567 N N . ILE A 1 73 ? -5.331 15.305 6.293 1.00 91.88 73 ILE A N 1
ATOM 568 C CA . ILE A 1 73 ? -6.545 14.778 5.651 1.00 91.88 73 ILE A CA 1
ATOM 569 C C . ILE A 1 73 ? -7.358 13.913 6.616 1.00 91.88 73 ILE A C 1
ATOM 571 O O . ILE A 1 73 ? -8.590 13.929 6.587 1.00 91.88 73 ILE A O 1
ATOM 575 N N . HIS A 1 74 ? -6.692 13.143 7.476 1.00 87.94 74 HIS A N 1
ATOM 576 C CA . HIS A 1 74 ? -7.356 12.207 8.376 1.00 87.94 74 HIS A CA 1
ATOM 577 C C . HIS A 1 74 ? -7.581 12.798 9.768 1.00 87.94 74 HIS A C 1
ATOM 579 O O . HIS A 1 74 ? -6.749 13.525 10.302 1.00 87.94 74 HIS A O 1
ATOM 585 N N . SER A 1 75 ? -8.686 12.420 10.416 1.00 94.38 75 SER A N 1
ATOM 586 C CA . SER A 1 75 ? -8.883 12.788 11.822 1.00 94.38 75 SER A CA 1
ATOM 587 C C . SER A 1 75 ? -7.833 12.109 12.720 1.00 94.38 75 SER A C 1
ATOM 589 O O . SER A 1 75 ? -7.532 10.929 12.501 1.00 94.38 75 SER A O 1
ATOM 591 N N . PRO A 1 76 ? -7.340 12.778 13.781 1.00 93.44 76 PRO A N 1
ATOM 592 C CA . PRO A 1 76 ? -6.413 12.161 14.733 1.00 93.44 76 PRO A CA 1
ATOM 593 C C . PRO A 1 76 ? -6.957 10.861 15.342 1.00 93.44 76 PRO A C 1
ATOM 595 O O . PRO A 1 76 ? -6.227 9.889 15.510 1.00 93.44 76 PRO A O 1
ATOM 598 N N . ALA A 1 77 ? -8.269 10.803 15.600 1.00 93.56 77 ALA A N 1
ATOM 599 C CA . ALA A 1 77 ? -8.926 9.613 16.135 1.00 93.56 77 ALA A CA 1
ATOM 600 C C . ALA A 1 77 ? -8.874 8.417 15.165 1.00 93.56 77 ALA A C 1
ATOM 602 O O . ALA A 1 77 ? -8.650 7.290 15.598 1.00 93.56 77 ALA A O 1
ATOM 603 N N . TYR A 1 78 ? -9.031 8.655 13.857 1.00 89.25 78 TYR A N 1
ATOM 604 C CA . TYR A 1 78 ? -8.873 7.608 12.844 1.00 89.25 78 TYR A CA 1
ATOM 605 C C . TYR A 1 78 ? -7.422 7.121 12.767 1.00 89.25 78 TYR A C 1
ATOM 607 O O . TYR A 1 78 ? -7.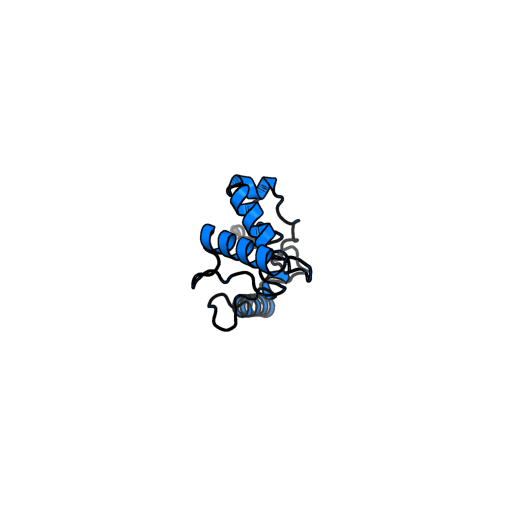184 5.917 12.778 1.00 89.25 78 TYR A O 1
ATOM 615 N N . VAL A 1 79 ? -6.447 8.038 12.762 1.00 87.75 79 VAL A N 1
ATOM 616 C CA . VAL A 1 79 ? -5.019 7.674 12.746 1.00 87.75 79 VAL A CA 1
ATOM 617 C C . VAL A 1 79 ? -4.655 6.829 13.972 1.00 87.75 79 VAL A C 1
ATOM 619 O O . VAL A 1 79 ? -4.015 5.785 13.835 1.00 87.75 79 VAL A O 1
ATOM 622 N N . ALA A 1 80 ? -5.129 7.215 15.159 1.00 89.31 80 ALA A N 1
ATOM 623 C CA . ALA A 1 80 ? -4.948 6.442 16.385 1.00 89.31 80 ALA A CA 1
ATOM 624 C C . ALA A 1 80 ? -5.606 5.052 16.309 1.00 89.31 80 ALA A C 1
ATOM 626 O O . ALA A 1 80 ? -4.998 4.063 16.718 1.00 89.31 80 ALA A O 1
ATOM 627 N N . ALA A 1 81 ? -6.816 4.957 15.748 1.00 88.25 81 ALA A N 1
ATOM 628 C CA . ALA A 1 81 ? -7.513 3.685 15.579 1.00 88.25 81 ALA A CA 1
ATOM 629 C C . ALA A 1 81 ? -6.760 2.734 14.645 1.00 88.25 81 ALA A C 1
ATOM 631 O O . ALA A 1 81 ? -6.548 1.575 14.999 1.00 88.25 81 ALA A O 1
ATOM 632 N N . VAL A 1 82 ? -6.296 3.228 13.493 1.00 84.94 82 VAL A N 1
ATOM 633 C CA . VAL A 1 82 ? -5.456 2.446 12.580 1.00 84.94 82 VAL A CA 1
ATOM 634 C C . VAL A 1 82 ? -4.214 1.955 13.314 1.00 84.94 82 VAL A C 1
ATOM 636 O O . VAL A 1 82 ? -3.935 0.763 13.272 1.00 84.94 82 VAL A O 1
ATOM 639 N N . ARG A 1 83 ? -3.501 2.832 14.036 1.00 83.25 83 ARG A N 1
ATOM 640 C CA . ARG A 1 83 ? -2.300 2.453 14.797 1.00 83.25 83 ARG A CA 1
ATOM 641 C C . ARG A 1 83 ? -2.574 1.357 15.821 1.00 83.25 83 ARG A C 1
ATOM 643 O O . ARG A 1 83 ? -1.760 0.445 15.938 1.00 83.25 83 ARG A O 1
ATOM 650 N N . GLU A 1 84 ? -3.681 1.430 16.557 1.00 84.56 84 GLU A N 1
ATOM 651 C CA . GLU A 1 84 ? -4.035 0.381 17.519 1.00 84.56 84 GLU A CA 1
ATOM 652 C C . GLU A 1 84 ? -4.332 -0.937 16.803 1.00 84.56 84 GLU A C 1
ATOM 654 O O . GLU A 1 84 ? -3.795 -1.976 17.183 1.00 84.56 84 GLU A O 1
ATOM 659 N N . LEU A 1 85 ? -5.107 -0.903 15.716 1.00 81.81 85 LEU A N 1
ATOM 660 C CA . LEU A 1 85 ? -5.403 -2.083 14.902 1.00 81.81 85 LEU A CA 1
ATOM 661 C C . LEU A 1 85 ? -4.136 -2.664 14.244 1.00 81.81 85 LEU A C 1
ATOM 663 O O . LEU A 1 85 ? -4.057 -3.876 14.044 1.00 81.81 85 LEU A O 1
ATOM 667 N N . SER A 1 86 ? -3.117 -1.840 13.975 1.00 76.94 86 SER A N 1
ATOM 668 C CA . SER A 1 86 ? -1.825 -2.258 13.416 1.00 76.94 86 SER A CA 1
ATOM 669 C C . SER A 1 86 ? -0.949 -3.064 14.361 1.00 76.94 86 SER A C 1
ATOM 671 O O . SER A 1 86 ? -0.050 -3.773 13.900 1.00 76.94 86 SER A O 1
ATOM 673 N N . GLN A 1 87 ? -1.144 -2.922 15.670 1.00 77.00 87 GLN A N 1
ATOM 674 C CA . GLN A 1 87 ? -0.285 -3.582 16.643 1.00 77.00 87 GLN A CA 1
ATOM 675 C C . GLN A 1 87 ? -0.574 -5.084 16.703 1.00 77.00 87 GLN A C 1
ATOM 677 O O . GLN A 1 87 ? -1.742 -5.479 16.598 1.00 77.00 87 GLN A O 1
ATOM 682 N N . PRO A 1 88 ? 0.454 -5.925 16.922 1.00 70.50 88 PRO A N 1
ATOM 683 C CA . PRO A 1 88 ? 0.237 -7.332 17.213 1.00 70.50 88 PRO A CA 1
ATOM 684 C C . PRO A 1 88 ? -0.586 -7.479 18.496 1.00 70.50 88 PRO A C 1
ATOM 686 O O . PRO A 1 88 ? -0.456 -6.685 19.434 1.00 70.50 88 PRO A O 1
ATOM 689 N N . LEU A 1 89 ? -1.418 -8.520 18.547 1.00 68.50 89 LEU A N 1
ATOM 690 C CA . LEU A 1 89 ? -2.000 -8.964 19.808 1.00 68.50 89 LEU A CA 1
ATOM 691 C C . LEU A 1 89 ? -0.837 -9.411 20.698 1.00 68.50 89 LEU A C 1
ATOM 693 O O . LEU A 1 89 ? -0.142 -10.370 20.381 1.00 68.50 89 LEU A O 1
ATOM 697 N N . ALA A 1 90 ? -0.563 -8.644 21.749 1.00 65.69 90 ALA A N 1
ATOM 698 C CA . ALA A 1 90 ? 0.436 -9.018 22.737 1.00 65.69 90 ALA A CA 1
ATOM 699 C C . ALA A 1 90 ? -0.156 -10.083 23.662 1.00 65.69 90 ALA A C 1
ATOM 701 O O . ALA A 1 90 ? -1.258 -9.889 24.175 1.00 65.69 90 ALA A O 1
ATOM 702 N N . ASP A 1 91 ? 0.584 -11.160 23.907 1.00 65.12 91 ASP A N 1
ATOM 703 C CA . ASP A 1 91 ? 0.185 -12.186 24.865 1.00 65.12 91 ASP A CA 1
ATOM 704 C C . ASP A 1 91 ? 0.211 -11.615 26.290 1.00 65.12 91 ASP A C 1
ATOM 706 O O . ASP A 1 91 ? 1.218 -11.057 26.730 1.00 65.12 91 ASP A O 1
ATOM 710 N N . GLY A 1 92 ? -0.899 -11.725 27.029 1.00 67.50 92 GLY A N 1
ATOM 711 C CA . GLY A 1 92 ? -0.939 -11.235 28.405 1.00 67.50 92 GLY A CA 1
ATOM 712 C C . GLY A 1 92 ? -2.307 -11.207 29.082 1.00 67.50 92 GLY A C 1
ATOM 713 O O . GLY A 1 92 ? -3.357 -11.486 28.498 1.00 67.50 92 GLY A O 1
ATOM 714 N N . VAL A 1 93 ? -2.273 -10.835 30.363 1.00 58.78 93 VAL A N 1
ATOM 715 C CA . VAL A 1 93 ? -3.457 -10.537 31.176 1.00 58.78 93 VAL A CA 1
ATOM 716 C C . VAL A 1 93 ? -4.184 -9.360 30.508 1.00 58.78 93 VAL A C 1
ATOM 718 O O . VAL A 1 93 ? -3.553 -8.343 30.241 1.00 58.78 93 VAL A O 1
ATOM 721 N N . ASN A 1 94 ? -5.484 -9.505 30.217 1.00 79.62 94 ASN A N 1
ATOM 722 C CA . ASN A 1 94 ? -6.363 -8.566 29.477 1.00 79.62 94 ASN A CA 1
ATOM 723 C C . ASN A 1 94 ? -6.524 -8.783 27.956 1.00 79.62 94 ASN A C 1
ATOM 725 O O . ASN A 1 94 ? -7.128 -7.939 27.291 1.00 79.62 94 ASN A O 1
ATOM 729 N N . MET A 1 95 ? -6.094 -9.922 27.400 1.00 79.31 95 MET A N 1
ATOM 730 C CA . MET A 1 95 ? -6.326 -10.276 25.983 1.00 79.31 95 MET A CA 1
ATOM 731 C C . MET A 1 95 ? -7.785 -10.094 25.522 1.00 79.31 95 MET A C 1
ATOM 733 O O . MET A 1 95 ? -8.033 -9.507 24.472 1.00 79.31 95 MET A O 1
ATOM 737 N N . GLN A 1 96 ? -8.760 -10.545 26.320 1.00 83.19 96 GLN A N 1
ATOM 738 C CA . GLN A 1 96 ? -10.185 -10.450 25.973 1.00 83.19 96 GLN A CA 1
ATOM 739 C C . GLN A 1 96 ? -10.682 -9.000 25.902 1.00 83.19 96 GLN A C 1
ATOM 741 O O . GLN A 1 96 ? -11.320 -8.622 24.921 1.00 83.19 96 GLN A O 1
ATOM 746 N N . ALA A 1 97 ? -10.353 -8.177 26.903 1.00 85.69 97 ALA A N 1
ATOM 747 C CA . ALA A 1 97 ? -10.730 -6.764 26.929 1.00 85.69 97 ALA A CA 1
ATOM 748 C C . ALA A 1 97 ? -10.100 -5.999 25.754 1.00 85.69 97 ALA A C 1
ATOM 750 O O . ALA A 1 97 ? -10.767 -5.214 25.081 1.00 85.69 97 ALA A O 1
ATOM 751 N N . ARG A 1 98 ? -8.832 -6.295 25.438 1.00 83.88 98 ARG A N 1
ATOM 752 C CA . ARG A 1 98 ? -8.146 -5.706 24.285 1.00 83.88 98 ARG A CA 1
ATOM 753 C C . ARG A 1 98 ? -8.786 -6.122 22.961 1.00 83.88 98 ARG A C 1
ATOM 755 O O . ARG A 1 98 ? -8.944 -5.294 22.067 1.00 83.88 98 ARG A O 1
ATOM 762 N N . GLN A 1 99 ? -9.180 -7.386 22.830 1.00 84.38 99 GLN A N 1
ATOM 763 C CA . GLN A 1 99 ? -9.861 -7.881 21.636 1.00 84.38 99 GLN A CA 1
ATOM 764 C C . GLN A 1 99 ? -11.230 -7.211 21.437 1.00 84.38 99 GLN A C 1
ATOM 766 O O . GLN A 1 99 ? -11.569 -6.859 20.307 1.00 84.38 99 GLN A O 1
ATOM 771 N N . GLN A 1 100 ? -11.989 -6.991 22.515 1.00 87.75 100 GLN A N 1
ATOM 772 C CA . GLN A 1 100 ? -13.266 -6.268 22.474 1.00 87.75 100 GLN A CA 1
ATOM 773 C C . GLN A 1 100 ? -13.069 -4.822 22.010 1.00 87.75 100 GLN A C 1
ATOM 775 O O . GLN A 1 100 ? -13.663 -4.422 21.011 1.00 87.75 100 GLN A O 1
ATOM 780 N N . GLN A 1 101 ? -12.145 -4.085 22.636 1.00 88.12 101 GLN A N 1
ATOM 781 C CA . GLN A 1 101 ? -11.821 -2.710 22.246 1.00 88.12 101 GLN A CA 1
ATOM 782 C C . GLN A 1 101 ? -11.406 -2.609 20.767 1.00 88.12 101 GLN A C 1
ATOM 784 O O . GLN A 1 101 ? -11.824 -1.699 20.050 1.00 88.12 101 GLN A O 1
ATOM 789 N N . ARG A 1 102 ? -10.594 -3.554 20.279 1.00 86.81 102 ARG A N 1
ATOM 790 C CA . ARG A 1 102 ? -10.185 -3.598 18.867 1.00 86.81 102 ARG A CA 1
ATOM 791 C C . ARG A 1 102 ? -11.357 -3.891 17.936 1.00 86.81 102 ARG A C 1
ATOM 793 O O . ARG A 1 102 ? -11.433 -3.285 16.875 1.00 86.81 102 ARG A O 1
ATOM 800 N N . SER A 1 103 ? -12.271 -4.780 18.321 1.00 86.69 103 SER A N 1
ATOM 801 C CA . SER A 1 103 ? -13.482 -5.066 17.543 1.00 86.69 103 SER A CA 1
ATOM 802 C C . SER A 1 103 ? -14.397 -3.843 17.441 1.00 86.69 103 SER A C 1
ATOM 804 O O . SER A 1 103 ? -14.941 -3.568 16.374 1.00 86.69 103 SER A O 1
ATOM 806 N N . GLU A 1 104 ? -14.539 -3.085 18.529 1.00 90.19 104 GLU A N 1
ATOM 807 C CA . GLU A 1 104 ? -15.310 -1.838 18.551 1.00 90.19 104 GLU A CA 1
ATOM 808 C C . GLU A 1 104 ? -14.683 -0.772 17.646 1.00 90.19 104 GLU A C 1
ATOM 810 O O . GLU A 1 104 ? -15.380 -0.156 16.839 1.00 90.19 104 GLU A O 1
ATOM 815 N N . LEU A 1 105 ? -13.359 -0.586 17.727 1.00 89.31 105 LEU A N 1
ATOM 816 C CA . LEU A 1 105 ? -12.622 0.315 16.835 1.00 89.31 105 LEU A CA 1
ATOM 817 C C . LEU A 1 105 ? -12.756 -0.104 15.370 1.00 89.31 105 LEU A C 1
ATOM 819 O O . LEU A 1 105 ? -12.984 0.747 14.512 1.00 89.31 105 LEU A O 1
ATOM 823 N N . ALA A 1 106 ? -12.632 -1.402 15.090 1.00 86.75 106 ALA A N 1
ATOM 824 C CA . ALA A 1 106 ? -12.755 -1.938 13.746 1.00 86.75 106 ALA A CA 1
ATOM 825 C C . ALA A 1 106 ? -14.136 -1.614 13.159 1.00 86.75 106 ALA A C 1
ATOM 827 O O . ALA A 1 106 ? -14.216 -0.951 12.128 1.00 86.75 106 ALA A O 1
ATOM 828 N N . SER A 1 107 ? -15.209 -1.946 13.882 1.00 87.81 107 SER A N 1
ATOM 829 C CA . SER A 1 107 ? -16.580 -1.638 13.464 1.00 87.81 107 SER A CA 1
ATOM 830 C C . SER A 1 107 ? -16.811 -0.135 13.272 1.00 87.81 107 SER A C 1
ATOM 832 O O . SER A 1 107 ? -17.356 0.283 12.252 1.00 87.81 107 SER A O 1
ATOM 834 N N . ARG A 1 108 ? -16.330 0.698 14.205 1.00 91.44 108 ARG A N 1
ATOM 835 C CA . ARG A 1 108 ? -16.496 2.159 14.152 1.00 91.44 108 ARG A CA 1
ATOM 836 C C . ARG A 1 108 ? -15.887 2.792 12.902 1.00 91.44 108 ARG A C 1
ATOM 838 O O . ARG A 1 108 ? -16.413 3.790 12.414 1.00 91.44 108 ARG A O 1
ATOM 845 N N . TYR A 1 109 ? -14.770 2.252 12.423 1.00 87.88 109 TYR A N 1
ATOM 846 C CA . TYR A 1 109 ? -14.015 2.801 11.296 1.00 87.88 109 TYR A CA 1
ATOM 847 C C . TYR A 1 109 ? -14.092 1.940 10.026 1.00 87.88 109 TYR A C 1
ATOM 849 O O . TYR A 1 109 ? -13.353 2.197 9.079 1.00 87.88 109 TYR A O 1
ATOM 857 N N . GLY A 1 110 ? -14.997 0.956 9.979 1.00 84.69 110 GLY A N 1
ATOM 858 C CA . GLY A 1 110 ? -15.263 0.151 8.782 1.00 84.69 110 GLY A CA 1
ATOM 859 C C . GLY A 1 110 ? -14.208 -0.917 8.465 1.00 84.69 110 GLY A C 1
ATOM 860 O O . GLY A 1 110 ? -14.090 -1.336 7.315 1.00 84.69 110 GLY A O 1
ATOM 861 N N . PHE A 1 111 ? -13.435 -1.362 9.457 1.00 82.25 111 PHE A N 1
ATOM 862 C CA . PHE A 1 111 ? -12.599 -2.562 9.358 1.00 82.25 111 PHE A CA 1
ATOM 863 C C . PHE A 1 111 ? -13.417 -3.787 9.788 1.00 82.25 111 PHE A C 1
ATOM 865 O O . PHE A 1 111 ? -14.088 -3.746 10.817 1.00 82.25 111 PHE A O 1
ATOM 872 N N . GLY A 1 112 ? -13.335 -4.896 9.053 1.00 68.00 112 GLY A N 1
ATOM 873 C CA . GLY A 1 112 ? -14.063 -6.130 9.384 1.00 68.00 112 GLY A CA 1
ATOM 874 C C . GLY A 1 112 ? -15.130 -6.538 8.372 1.00 68.00 112 GLY A C 1
ATOM 875 O O . GLY A 1 112 ? -15.414 -7.728 8.255 1.00 68.00 112 GLY A O 1
ATOM 876 N N . ASP A 1 113 ? -15.6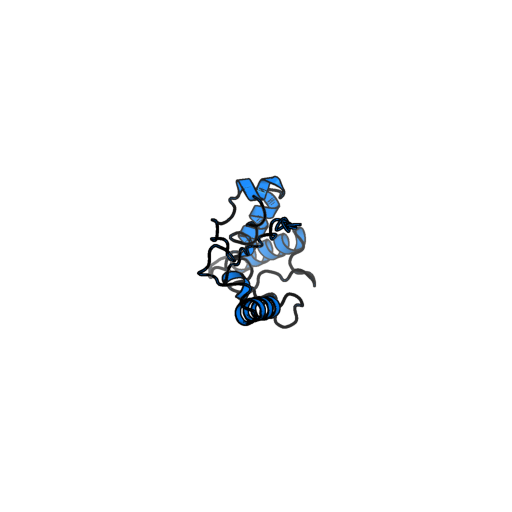69 -5.585 7.609 1.00 61.50 113 ASP A N 1
ATOM 877 C CA . ASP A 1 113 ? -16.652 -5.855 6.558 1.00 61.50 113 ASP A CA 1
ATOM 878 C C . ASP A 1 113 ? -15.970 -6.256 5.243 1.00 61.50 113 ASP A C 1
ATOM 880 O O . ASP A 1 113 ? -14.806 -5.934 5.010 1.00 61.50 113 ASP A O 1
ATOM 884 N N . SER A 1 114 ? -16.716 -6.954 4.376 1.00 55.47 114 SER A N 1
ATOM 885 C CA . SER A 1 114 ? -16.283 -7.692 3.165 1.00 55.47 114 SER A CA 1
ATOM 886 C C . SER A 1 114 ? -15.280 -7.031 2.191 1.00 55.47 114 SER A C 1
ATOM 888 O O . SER A 1 114 ? -14.789 -7.719 1.297 1.00 55.47 114 SER A O 1
AT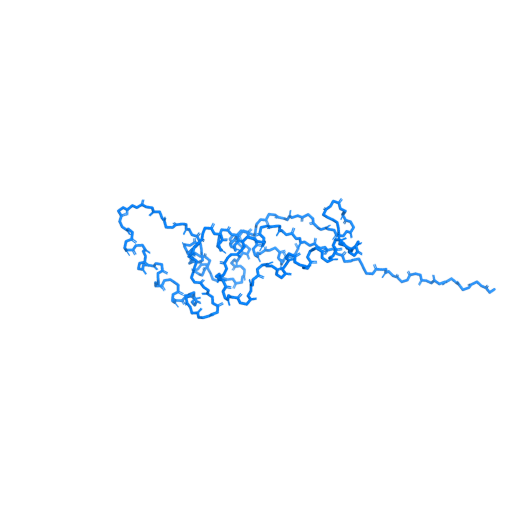OM 890 N N . GLY A 1 115 ? -14.951 -5.743 2.346 1.00 61.22 115 GLY A N 1
ATOM 891 C CA . GLY A 1 115 ? -13.954 -5.020 1.544 1.00 61.22 115 GLY A CA 1
ATOM 892 C C . GLY A 1 115 ? -12.688 -4.562 2.284 1.00 61.22 115 GLY A C 1
ATOM 893 O O . GLY A 1 115 ? -11.718 -4.199 1.622 1.00 61.22 115 GLY A O 1
ATOM 894 N N . THR A 1 116 ? -12.666 -4.587 3.620 1.00 67.94 116 THR A N 1
ATOM 895 C CA . THR A 1 116 ? -11.523 -4.129 4.427 1.00 67.94 116 THR A CA 1
ATOM 896 C C . THR A 1 116 ? -11.270 -5.143 5.539 1.00 67.94 116 THR A C 1
ATOM 898 O O . THR A 1 116 ? -11.846 -5.015 6.625 1.00 67.94 116 THR A O 1
ATOM 901 N N . PRO A 1 117 ? -10.448 -6.179 5.294 1.00 62.09 117 PRO A N 1
ATOM 902 C CA . PRO A 1 117 ? -10.227 -7.216 6.287 1.00 62.09 117 PRO A CA 1
ATOM 903 C C . PRO A 1 117 ? -9.716 -6.603 7.602 1.00 62.09 117 PRO A C 1
ATOM 905 O O . PRO A 1 117 ? -8.914 -5.662 7.584 1.00 62.09 117 PRO A O 1
ATOM 908 N N . PRO A 1 118 ? -10.182 -7.100 8.760 1.00 58.00 118 PRO A N 1
ATOM 909 C CA . PRO A 1 118 ? -9.612 -6.691 10.028 1.00 58.00 118 PRO A CA 1
ATOM 910 C C . PRO A 1 118 ? -8.164 -7.176 10.037 1.00 58.00 118 PRO A C 1
ATOM 912 O O . PRO A 1 118 ? -7.872 -8.278 9.566 1.00 58.00 118 PRO A O 1
ATOM 915 N N . ALA A 1 119 ? -7.253 -6.345 10.536 1.00 54.38 119 ALA A N 1
ATOM 916 C CA . ALA A 1 119 ? -5.826 -6.636 10.562 1.00 54.38 119 ALA A CA 1
ATOM 917 C C . ALA A 1 119 ? -5.525 -7.851 11.445 1.00 54.38 119 ALA A C 1
ATOM 919 O O . ALA A 1 119 ? -5.219 -7.741 12.632 1.00 54.38 119 ALA A O 1
ATOM 920 N N . THR A 1 120 ? -5.653 -9.027 10.850 1.00 46.19 120 THR A N 1
ATOM 921 C CA . THR A 1 120 ? -5.470 -10.317 11.497 1.00 46.19 120 THR A CA 1
ATOM 922 C C . THR A 1 120 ? -4.341 -10.990 10.740 1.00 46.19 120 THR A C 1
ATOM 924 O O . THR A 1 120 ? -4.557 -11.654 9.735 1.00 46.19 120 THR A O 1
ATOM 927 N N . GLY A 1 121 ? -3.108 -10.708 11.156 1.00 39.91 121 GLY A N 1
ATOM 928 C CA . GLY A 1 121 ? -1.910 -11.208 10.488 1.00 39.91 121 GLY A CA 1
ATOM 929 C C . GLY A 1 121 ? -0.763 -10.206 10.517 1.00 39.91 121 GLY A C 1
ATOM 930 O O . GLY A 1 121 ? -0.944 -8.998 10.366 1.00 39.91 121 GLY A O 1
ATOM 931 N N . THR A 1 122 ? 0.442 -10.729 10.709 1.00 38.94 122 THR A N 1
ATOM 932 C CA . THR A 1 122 ? 1.716 -10.069 11.045 1.00 38.94 122 THR A CA 1
ATOM 933 C C . THR A 1 122 ? 2.238 -9.036 10.024 1.00 38.94 122 THR A C 1
ATOM 935 O O . THR A 1 122 ? 3.362 -8.550 10.172 1.00 38.94 122 THR A O 1
ATOM 938 N N . GLY A 1 123 ? 1.463 -8.676 8.995 1.00 39.78 123 GLY A N 1
ATOM 939 C CA . GLY A 1 123 ? 1.938 -7.878 7.859 1.00 39.78 123 GLY A CA 1
ATOM 940 C C . GLY A 1 123 ? 0.980 -6.824 7.301 1.00 39.78 123 GLY A C 1
ATOM 941 O O . GLY A 1 123 ? 1.449 -5.928 6.611 1.00 39.78 123 GLY A O 1
ATOM 942 N N . MET A 1 124 ? -0.324 -6.855 7.603 1.00 45.00 124 MET A N 1
ATOM 943 C CA . MET A 1 124 ? -1.289 -6.012 6.874 1.00 45.00 124 MET A CA 1
ATOM 944 C C . MET A 1 124 ? -1.187 -4.517 7.226 1.00 45.00 124 MET A C 1
ATOM 946 O O . MET A 1 124 ? -1.397 -3.652 6.381 1.00 45.00 124 MET A O 1
ATOM 950 N N . LEU A 1 125 ? -0.834 -4.200 8.472 1.00 43.00 125 LEU A N 1
ATOM 951 C CA . LEU A 1 125 ? -0.906 -2.835 8.995 1.00 43.00 125 LEU A CA 1
ATOM 952 C C . LEU A 1 125 ? 0.414 -2.299 9.584 1.00 43.00 125 LEU A C 1
ATOM 954 O O . LEU A 1 125 ? 0.486 -1.119 9.938 1.00 43.00 125 LEU A O 1
ATOM 958 N N . ARG A 1 126 ? 1.479 -3.117 9.629 1.00 41.19 126 ARG A N 1
ATOM 959 C CA . ARG A 1 126 ? 2.848 -2.638 9.927 1.00 41.19 126 ARG A CA 1
ATOM 960 C C . ARG A 1 126 ? 3.338 -1.652 8.862 1.00 41.19 126 ARG A C 1
ATOM 962 O O . ARG A 1 126 ? 4.125 -0.761 9.156 1.00 41.19 126 ARG A O 1
ATOM 969 N N . THR A 1 127 ? 2.846 -1.808 7.638 1.00 41.75 127 THR A N 1
ATOM 970 C CA . THR A 1 127 ? 3.234 -1.057 6.441 1.00 41.75 127 THR A CA 1
ATOM 971 C C . THR A 1 127 ? 2.199 -0.016 6.016 1.00 41.75 127 THR A C 1
ATOM 973 O O . THR A 1 127 ? 2.579 0.933 5.348 1.00 41.75 127 THR A O 1
ATOM 976 N N . TRP A 1 128 ? 0.931 -0.090 6.441 1.00 42.81 128 TRP A N 1
ATOM 977 C CA . TRP A 1 128 ? -0.070 0.917 6.046 1.00 42.81 128 TRP A CA 1
ATOM 978 C C . TRP A 1 128 ? 0.209 2.289 6.681 1.00 42.81 128 TRP A C 1
ATOM 980 O O . TRP A 1 128 ? 0.361 3.275 5.966 1.00 42.81 128 TRP A O 1
ATOM 990 N N . VAL A 1 129 ? 0.400 2.340 8.009 1.00 44.19 129 VAL A N 1
ATOM 991 C CA . VAL A 1 129 ? 0.776 3.584 8.719 1.00 44.19 129 VAL A CA 1
ATOM 992 C C . VAL A 1 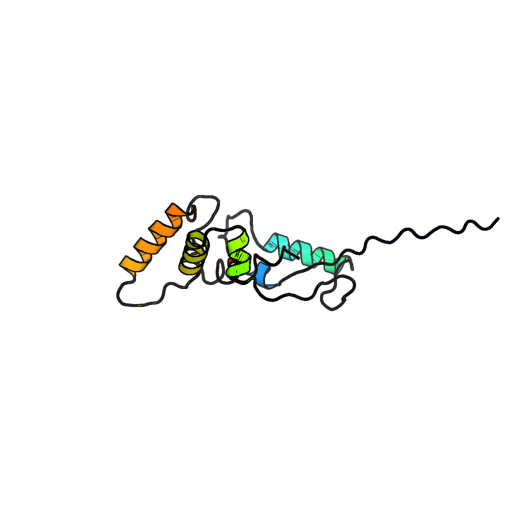129 ? 2.179 4.048 8.324 1.00 44.19 129 VAL A C 1
ATOM 994 O O . VAL A 1 129 ? 2.440 5.242 8.280 1.00 44.19 129 VAL A O 1
ATOM 997 N N . SER A 1 130 ? 3.083 3.116 8.001 1.00 37.12 130 SER A N 1
ATOM 998 C CA . SER A 1 130 ? 4.469 3.466 7.693 1.00 37.12 130 SER A CA 1
ATOM 999 C C . SER A 1 130 ? 4.728 3.777 6.215 1.00 37.12 130 SER A C 1
ATOM 1001 O O . SER A 1 130 ? 5.756 4.370 5.923 1.00 37.12 130 SER A O 1
ATOM 1003 N N . ARG A 1 131 ? 3.919 3.311 5.256 1.00 51.06 131 ARG A N 1
ATOM 1004 C CA . ARG A 1 131 ? 4.341 3.252 3.837 1.00 51.06 131 ARG A CA 1
ATOM 1005 C C . ARG A 1 131 ? 3.222 3.450 2.804 1.00 51.06 131 ARG A C 1
ATOM 1007 O O . ARG A 1 131 ? 3.537 3.600 1.630 1.00 51.06 131 ARG A O 1
ATOM 1014 N N . CYS A 1 132 ? 1.937 3.521 3.181 1.00 38.84 132 CYS A N 1
ATOM 1015 C CA . CYS A 1 132 ? 0.869 3.896 2.232 1.00 38.84 132 CYS A CA 1
ATOM 1016 C C . CYS A 1 132 ? 0.767 5.411 1.972 1.00 38.84 132 CYS A C 1
ATOM 1018 O O . CYS A 1 132 ? 0.019 5.824 1.091 1.00 38.84 132 CYS A O 1
ATOM 1020 N N . ILE A 1 133 ? 1.538 6.242 2.680 1.00 38.91 133 ILE A N 1
ATOM 1021 C CA . ILE A 1 133 ? 1.506 7.709 2.558 1.00 38.91 133 ILE A CA 1
ATOM 1022 C C . ILE A 1 133 ? 2.817 8.211 1.937 1.00 38.91 133 ILE A C 1
ATOM 1024 O O . ILE A 1 133 ? 3.490 9.083 2.467 1.00 38.91 133 ILE A O 1
ATOM 1028 N N . SER A 1 134 ? 3.217 7.635 0.806 1.00 30.28 134 SER A N 1
ATOM 1029 C CA . SER A 1 134 ? 4.326 8.178 0.002 1.00 30.28 134 SER A CA 1
ATOM 1030 C C . SER A 1 134 ? 3.846 8.782 -1.322 1.00 30.28 134 SER A C 1
ATOM 1032 O O . SER A 1 134 ? 4.650 9.027 -2.211 1.00 30.28 134 SER A O 1
ATOM 1034 N N . ILE A 1 135 ? 2.541 9.058 -1.461 1.00 30.67 135 ILE A N 1
ATOM 1035 C CA . ILE A 1 135 ? 1.967 9.764 -2.620 1.00 30.67 135 ILE A CA 1
ATOM 1036 C C . ILE A 1 135 ? 1.486 11.156 -2.196 1.00 30.67 135 ILE A C 1
ATOM 1038 O O . ILE A 1 135 ? 0.331 11.488 -2.414 1.00 30.67 135 ILE A O 1
ATOM 1042 N N . VAL A 1 136 ? 2.333 11.972 -1.562 1.00 26.53 136 VAL A N 1
ATOM 1043 C CA . VAL A 1 136 ? 2.185 13.437 -1.629 1.00 26.53 136 VAL A CA 1
ATOM 1044 C C . VAL A 1 136 ? 3.563 14.096 -1.502 1.00 26.53 136 VAL A C 1
ATOM 1046 O O . VAL A 1 136 ? 4.185 14.028 -0.444 1.00 26.53 136 VAL A O 1
ATOM 1049 N N . ASN A 1 137 ? 3.927 14.787 -2.587 1.00 29.94 137 ASN A N 1
ATOM 1050 C CA . ASN A 1 137 ? 5.054 15.699 -2.837 1.00 29.94 137 ASN A CA 1
ATOM 1051 C C . ASN A 1 137 ? 6.454 15.106 -3.045 1.00 29.94 137 ASN A C 1
ATOM 1053 O O . ASN A 1 137 ? 7.166 14.838 -2.055 1.00 29.94 137 ASN A O 1
#